Protein AF-A0A7C4DJ56-F1 (afdb_monomer_lite)

Secondary structure (DSSP, 8-state):
-HHHHHHHT-TT--S-------GGGSPPPPTT--TTTHHHHHHHHHHHHHHHHHHHHHS--

pLDDT: mean 93.03, std 6.0, range [66.31, 98.06]

Sequence (61 aa):
MGALIAYITEPARENFQPMNANFGILPPPPPDTRRSDRKSVQVAAARAAAREFARRVREPI

Foldseek 3Di:
DVLVVCVVPPPPDDPDDDDDDDLVSFDFAPPPDDPVCRVVRSVVVVVVVVVVVVVCVVDPD

Structure (mmCIF, N/CA/C/O backbone):
data_AF-A0A7C4DJ56-F1
#
_entry.id   AF-A0A7C4DJ56-F1
#
loop_
_atom_site.group_PDB
_atom_site.id
_atom_site.type_symbol
_atom_site.label_atom_id
_atom_site.label_alt_id
_atom_site.label_comp_id
_atom_site.label_asym_id
_atom_site.label_entity_id
_atom_site.label_seq_id
_atom_site.pdbx_PDB_ins_code
_atom_site.Cartn_x
_atom_site.Cartn_y
_atom_site.Cartn_z
_atom_site.occupancy
_atom_site.B_iso_or_equiv
_atom_site.auth_seq_id
_atom_site.auth_comp_id
_atom_site.auth_asym_id
_atom_site.auth_atom_id
_atom_site.pdbx_PDB_model_num
ATOM 1 N N . MET A 1 1 ? 3.320 -6.898 1.444 1.00 75.88 1 MET A N 1
ATOM 2 C CA . MET A 1 1 ? 4.298 -7.148 0.365 1.00 75.88 1 MET A CA 1
ATOM 3 C C . MET A 1 1 ? 3.914 -6.445 -0.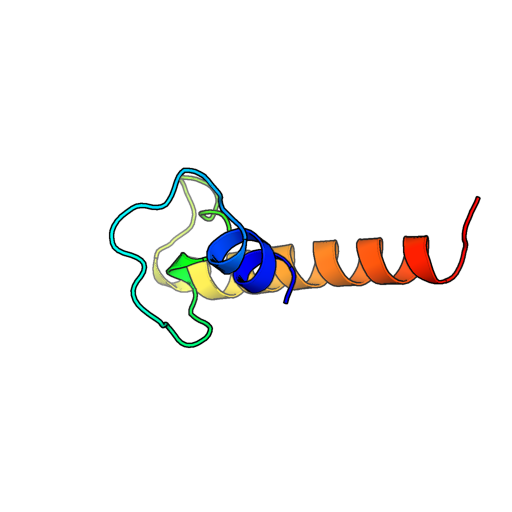931 1.00 75.88 1 MET A C 1
ATOM 5 O O . MET A 1 1 ? 4.688 -5.600 -1.346 1.00 75.88 1 MET A O 1
ATOM 9 N N . GLY A 1 2 ? 2.726 -6.677 -1.510 1.00 92.69 2 GLY A N 1
ATOM 10 C CA . GLY A 1 2 ? 2.326 -6.043 -2.784 1.00 92.69 2 GLY A CA 1
ATOM 11 C C . GLY A 1 2 ? 2.482 -4.515 -2.842 1.00 92.69 2 GLY A C 1
ATOM 12 O O . GLY A 1 2 ? 3.069 -4.010 -3.784 1.00 92.69 2 GLY A O 1
ATOM 13 N N . ALA A 1 3 ? 2.067 -3.792 -1.798 1.00 94.44 3 ALA A N 1
ATOM 14 C CA . ALA A 1 3 ? 2.203 -2.332 -1.741 1.00 94.44 3 ALA A CA 1
ATOM 15 C C . ALA A 1 3 ? 3.657 -1.820 -1.813 1.00 94.44 3 ALA A C 1
ATOM 17 O O . ALA A 1 3 ? 3.916 -0.795 -2.430 1.00 94.44 3 ALA A O 1
ATOM 18 N N . LEU A 1 4 ? 4.616 -2.535 -1.211 1.00 92.94 4 LEU A N 1
ATOM 19 C CA . LEU A 1 4 ? 6.030 -2.143 -1.257 1.00 92.94 4 LEU A CA 1
ATOM 20 C C . LEU A 1 4 ? 6.630 -2.401 -2.642 1.00 92.94 4 LEU A C 1
ATOM 22 O O . LEU A 1 4 ? 7.412 -1.593 -3.129 1.00 92.94 4 LEU A O 1
ATOM 26 N N . ILE A 1 5 ? 6.244 -3.511 -3.276 1.00 93.25 5 ILE A N 1
ATOM 27 C CA . ILE A 1 5 ? 6.654 -3.822 -4.648 1.00 93.25 5 ILE A CA 1
ATOM 28 C C . ILE A 1 5 ? 6.098 -2.756 -5.590 1.00 93.25 5 ILE A C 1
ATOM 30 O O . ILE A 1 5 ? 6.880 -2.115 -6.275 1.00 93.25 5 ILE A O 1
ATOM 34 N N . ALA A 1 6 ? 4.786 -2.499 -5.536 1.00 92.88 6 ALA A N 1
ATOM 35 C CA . ALA A 1 6 ? 4.127 -1.472 -6.341 1.00 92.88 6 ALA A CA 1
ATOM 36 C C . ALA A 1 6 ? 4.762 -0.092 -6.147 1.00 92.88 6 ALA A C 1
ATOM 38 O O . ALA A 1 6 ? 4.976 0.619 -7.119 1.00 92.88 6 ALA A O 1
ATOM 39 N N . TYR A 1 7 ? 5.120 0.252 -4.904 1.00 91.31 7 TYR A N 1
ATOM 40 C CA . TYR A 1 7 ? 5.912 1.439 -4.618 1.00 91.31 7 TYR A CA 1
ATOM 41 C C . TYR A 1 7 ? 7.216 1.392 -5.430 1.00 91.31 7 TYR A C 1
ATOM 43 O O . TYR A 1 7 ? 7.398 2.219 -6.316 1.00 91.31 7 TYR A O 1
ATOM 51 N N . ILE A 1 8 ? 8.112 0.435 -5.185 1.00 91.44 8 ILE A N 1
ATOM 52 C CA . ILE A 1 8 ? 9.447 0.388 -5.816 1.00 91.44 8 ILE A CA 1
ATOM 53 C C . ILE A 1 8 ? 9.387 0.339 -7.354 1.00 91.44 8 ILE A C 1
ATOM 55 O O . ILE A 1 8 ? 10.277 0.877 -8.002 1.00 91.44 8 ILE A O 1
ATOM 59 N N . THR A 1 9 ? 8.355 -0.273 -7.935 1.00 92.38 9 THR A N 1
ATOM 60 C CA . THR A 1 9 ? 8.223 -0.451 -9.388 1.00 92.38 9 THR A CA 1
ATOM 61 C C . THR A 1 9 ? 7.432 0.652 -10.097 1.00 92.38 9 THR A C 1
ATOM 63 O O . THR A 1 9 ? 7.161 0.497 -11.280 1.00 92.38 9 THR A O 1
ATOM 66 N N . GLU A 1 10 ? 7.019 1.723 -9.412 1.00 91.38 10 GLU A N 1
ATOM 67 C CA . GLU A 1 10 ? 6.266 2.836 -10.014 1.00 91.38 10 GLU A CA 1
ATOM 68 C C . GLU A 1 10 ? 7.141 3.623 -11.015 1.00 91.38 10 GLU A C 1
ATOM 70 O O . GLU A 1 10 ? 8.058 4.329 -10.579 1.00 91.38 10 GLU A O 1
ATOM 75 N N . PRO A 1 11 ? 6.884 3.541 -12.337 1.00 89.69 11 PRO A N 1
ATOM 76 C CA . PRO A 1 11 ? 7.736 4.167 -13.349 1.00 89.69 11 PRO A CA 1
ATOM 77 C C . PRO A 1 11 ? 7.686 5.697 -13.328 1.00 89.69 11 PRO A C 1
ATOM 79 O O . PRO A 1 11 ? 8.658 6.333 -13.723 1.00 89.69 11 PRO A O 1
ATOM 82 N N . ALA A 1 12 ? 6.592 6.302 -12.855 1.00 90.44 12 ALA A N 1
ATOM 83 C CA . ALA A 1 12 ? 6.467 7.757 -12.771 1.00 90.44 12 ALA A CA 1
ATOM 84 C C . ALA A 1 12 ? 7.232 8.363 -11.580 1.00 90.44 12 ALA A C 1
ATOM 86 O O . ALA A 1 12 ? 7.171 9.571 -11.343 1.00 90.44 12 ALA A O 1
ATOM 87 N N . ARG A 1 13 ? 7.921 7.542 -10.776 1.00 88.06 13 ARG A N 1
ATOM 88 C CA . ARG A 1 13 ? 8.606 8.026 -9.583 1.00 88.06 13 ARG A CA 1
ATOM 89 C C . ARG A 1 13 ? 9.958 8.641 -9.908 1.00 88.06 13 ARG A C 1
ATOM 91 O O . ARG A 1 13 ? 10.959 7.950 -10.078 1.00 88.06 13 ARG A O 1
ATOM 98 N N . GLU A 1 14 ? 10.010 9.956 -9.821 1.00 89.75 14 GLU A N 1
ATOM 99 C CA . GLU A 1 14 ? 11.263 10.700 -9.833 1.00 89.75 14 GLU A CA 1
ATOM 100 C C . GLU A 1 14 ? 11.888 10.769 -8.429 1.00 89.75 14 GLU A C 1
ATOM 102 O O . GLU A 1 14 ? 11.192 10.713 -7.412 1.00 89.75 14 GLU A O 1
ATOM 107 N N . ASN A 1 15 ? 13.218 10.888 -8.362 1.00 89.00 15 ASN A N 1
ATOM 108 C CA . ASN A 1 15 ? 13.980 11.038 -7.112 1.00 89.00 15 ASN A CA 1
ATOM 109 C C . ASN A 1 15 ? 13.692 9.953 -6.057 1.00 89.00 15 ASN A C 1
ATOM 111 O O . ASN A 1 15 ? 13.586 10.245 -4.862 1.00 89.00 15 ASN A O 1
ATOM 115 N N . PHE A 1 16 ? 13.565 8.695 -6.493 1.00 87.62 16 PHE A N 1
ATOM 116 C CA . PHE A 1 16 ? 13.295 7.560 -5.613 1.00 87.62 16 PHE A CA 1
ATOM 117 C C . PHE A 1 16 ? 14.225 7.544 -4.392 1.00 87.62 16 PHE A C 1
ATOM 119 O O . PHE A 1 16 ? 15.448 7.508 -4.522 1.00 87.62 16 PHE A O 1
ATOM 126 N N . GLN A 1 17 ? 13.620 7.519 -3.203 1.00 88.56 17 GLN A N 1
ATOM 127 C CA . GLN A 1 17 ? 14.319 7.272 -1.950 1.00 88.56 17 GLN A CA 1
ATOM 128 C C . GLN A 1 17 ? 13.970 5.870 -1.439 1.00 88.56 17 GLN A C 1
ATOM 130 O O . GLN A 1 17 ? 12.781 5.533 -1.356 1.00 88.56 17 GLN A O 1
ATOM 135 N N . PRO A 1 18 ? 14.972 5.050 -1.074 1.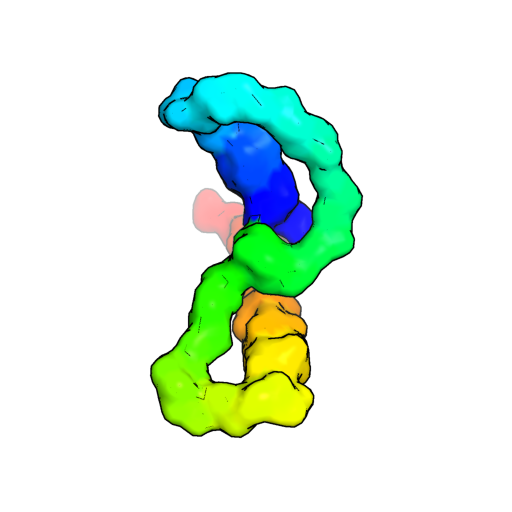00 89.12 18 PRO A N 1
ATOM 136 C CA . PRO A 1 18 ? 14.730 3.774 -0.421 1.00 89.12 18 PRO A CA 1
ATOM 137 C C . PRO A 1 18 ? 13.945 3.962 0.880 1.00 89.12 18 PRO A C 1
ATOM 139 O O . PRO A 1 18 ? 14.213 4.873 1.662 1.00 89.12 18 PRO A O 1
ATOM 142 N N . MET A 1 19 ? 12.995 3.066 1.146 1.00 92.06 19 MET A N 1
ATOM 143 C CA . MET A 1 19 ? 12.286 3.030 2.424 1.00 92.06 19 MET A CA 1
ATOM 144 C C . MET A 1 19 ? 11.976 1.607 2.874 1.00 92.06 19 MET A C 1
ATOM 146 O O . MET A 1 19 ? 11.736 0.712 2.064 1.00 92.06 19 MET A O 1
ATOM 150 N N . ASN A 1 20 ? 11.913 1.432 4.193 1.00 91.69 20 ASN A N 1
ATOM 151 C CA . ASN A 1 20 ? 11.359 0.235 4.815 1.00 91.69 20 ASN A CA 1
ATOM 152 C C . ASN A 1 20 ? 9.826 0.213 4.699 1.00 91.69 20 ASN A C 1
ATOM 154 O O . ASN A 1 20 ? 9.175 1.241 4.482 1.00 91.69 20 ASN A O 1
ATOM 158 N N . ALA A 1 21 ? 9.234 -0.963 4.917 1.00 91.44 21 ALA A N 1
ATOM 159 C CA . ALA A 1 21 ? 7.785 -1.100 4.998 1.00 91.44 21 ALA A CA 1
ATOM 160 C C . ALA A 1 21 ? 7.208 -0.223 6.124 1.00 91.44 21 ALA A C 1
ATOM 162 O O . ALA A 1 21 ? 7.665 -0.261 7.265 1.00 91.44 21 ALA A O 1
ATOM 163 N N . ASN A 1 22 ? 6.176 0.552 5.801 1.00 94.44 22 ASN A N 1
ATOM 164 C CA . ASN A 1 22 ? 5.478 1.428 6.738 1.00 94.44 22 ASN A CA 1
ATOM 165 C C . ASN A 1 22 ? 3.975 1.493 6.395 1.00 94.44 22 ASN A C 1
ATOM 167 O O . ASN A 1 22 ? 3.535 0.934 5.397 1.00 94.44 22 ASN A O 1
ATOM 171 N N . PHE A 1 23 ? 3.156 2.142 7.224 1.00 95.12 23 PHE A N 1
ATOM 172 C CA . PHE A 1 23 ? 1.707 2.235 6.970 1.00 95.12 23 PHE A CA 1
ATOM 173 C C . PHE A 1 23 ? 1.329 3.219 5.856 1.00 95.12 23 PHE A C 1
ATOM 175 O O . PHE A 1 23 ? 0.224 3.131 5.330 1.00 95.12 23 PHE A O 1
ATOM 182 N N . GLY A 1 24 ? 2.227 4.136 5.488 1.00 93.25 24 GLY A N 1
ATOM 183 C CA . GLY A 1 24 ? 1.986 5.134 4.446 1.00 93.25 24 GLY A CA 1
ATOM 184 C C . GLY A 1 24 ? 1.947 4.554 3.032 1.00 93.25 24 GLY A C 1
ATOM 185 O O . GLY A 1 24 ? 1.345 5.161 2.158 1.00 93.25 24 GLY A O 1
ATOM 186 N N . ILE A 1 25 ? 2.536 3.373 2.811 1.00 93.19 25 ILE A N 1
ATOM 187 C CA . ILE A 1 25 ? 2.452 2.667 1.519 1.00 93.19 25 ILE A CA 1
ATOM 188 C C . ILE A 1 25 ? 1.149 1.873 1.352 1.00 93.19 25 ILE A C 1
ATOM 190 O O . ILE A 1 25 ? 0.851 1.412 0.255 1.00 93.19 25 ILE A O 1
ATOM 194 N N . LEU A 1 26 ? 0.384 1.658 2.427 1.00 96.06 26 LEU A N 1
ATOM 195 C CA . LEU A 1 26 ? -0.913 0.988 2.339 1.00 96.06 26 LEU A CA 1
ATOM 196 C C . LEU A 1 26 ? -1.993 1.983 1.889 1.00 96.06 26 LEU A C 1
ATOM 198 O O . LEU A 1 26 ? -1.878 3.171 2.194 1.00 96.06 26 LEU A O 1
ATOM 202 N N . PRO A 1 27 ? -3.079 1.510 1.245 1.00 95.56 27 PRO A N 1
ATOM 203 C CA . PRO A 1 27 ? -4.229 2.356 0.956 1.00 95.56 27 PRO A CA 1
ATOM 204 C C . PRO A 1 27 ? -4.731 3.082 2.216 1.00 95.56 27 PRO A C 1
ATOM 206 O O . PRO A 1 27 ? -4.674 2.511 3.319 1.00 95.56 27 PRO A O 1
ATOM 2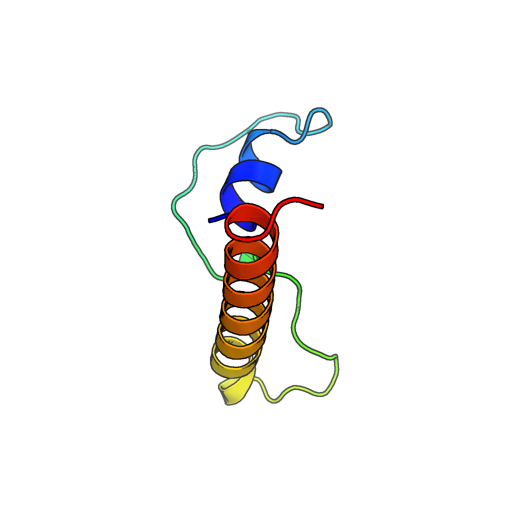09 N N . PRO A 1 28 ? -5.213 4.330 2.085 1.00 95.88 28 PRO A N 1
ATOM 210 C CA . PRO A 1 28 ? -5.749 5.063 3.220 1.00 95.88 28 PRO A CA 1
ATOM 211 C C . PRO A 1 28 ? -6.974 4.332 3.794 1.00 95.88 28 PRO A C 1
ATOM 213 O O . PRO A 1 28 ? -7.734 3.713 3.045 1.00 95.88 28 PRO A O 1
ATOM 216 N N . PRO A 1 29 ? -7.183 4.377 5.121 1.00 96.50 29 PRO A N 1
ATOM 217 C CA . PRO A 1 29 ? -8.405 3.851 5.715 1.00 96.50 29 PRO A CA 1
ATOM 218 C C . PRO A 1 29 ? -9.616 4.703 5.285 1.00 96.50 29 PRO A C 1
ATOM 220 O O . PRO A 1 29 ? -9.431 5.849 4.865 1.00 96.50 29 PRO A O 1
ATOM 223 N N . PRO A 1 30 ? -10.852 4.191 5.432 1.00 96.44 30 PRO A N 1
ATOM 224 C CA . PRO A 1 30 ? -12.065 4.957 5.159 1.00 96.44 30 PRO A CA 1
ATOM 225 C C . PRO A 1 30 ? -12.073 6.327 5.868 1.00 96.44 30 PRO A C 1
ATOM 227 O O . PRO A 1 30 ? -11.583 6.400 7.004 1.00 96.44 30 PRO A O 1
ATOM 230 N N . PRO A 1 31 ? -12.640 7.383 5.249 1.00 93.62 31 PRO A N 1
ATOM 231 C CA . PRO A 1 31 ? -12.575 8.766 5.741 1.00 93.62 31 PRO A CA 1
ATOM 232 C C . PRO A 1 31 ? -12.960 8.955 7.220 1.00 93.62 31 PRO A C 1
ATOM 234 O O . PRO A 1 31 ? -12.291 9.707 7.927 1.00 93.62 31 PRO A O 1
ATOM 237 N N . ASP A 1 32 ? -13.939 8.193 7.717 1.00 95.38 32 ASP A N 1
ATOM 238 C CA . ASP A 1 32 ? -14.459 8.292 9.093 1.00 95.38 32 ASP A CA 1
ATOM 239 C C . ASP A 1 32 ? -13.771 7.356 10.100 1.00 95.38 32 ASP A C 1
ATOM 241 O O . ASP A 1 32 ? -14.221 7.166 11.234 1.00 95.38 32 ASP A O 1
ATOM 245 N N . THR A 1 33 ? -12.647 6.749 9.715 1.00 97.12 33 THR A N 1
ATOM 246 C CA . THR A 1 33 ? -11.892 5.875 10.615 1.00 97.12 33 THR A CA 1
ATOM 247 C C . THR A 1 33 ? -11.222 6.699 11.711 1.00 97.12 33 THR A C 1
ATOM 249 O O . THR A 1 33 ? -10.333 7.523 11.443 1.00 97.12 33 THR A O 1
ATOM 252 N N . ARG A 1 34 ? -11.593 6.422 12.970 1.00 97.69 34 ARG A N 1
ATOM 253 C CA . ARG A 1 34 ? -10.972 7.017 14.162 1.00 97.69 34 ARG A CA 1
ATOM 254 C C . ARG A 1 34 ? -9.456 6.876 14.099 1.00 97.69 34 ARG A C 1
ATOM 256 O O . ARG A 1 34 ? -8.933 5.833 13.711 1.00 97.69 34 ARG A O 1
ATOM 263 N N . ARG A 1 35 ? -8.726 7.912 14.526 1.00 96.38 35 ARG A N 1
ATOM 264 C CA . ARG A 1 35 ? -7.253 7.948 14.446 1.00 96.38 35 ARG A CA 1
ATOM 265 C C . ARG A 1 35 ? -6.590 6.738 15.117 1.00 96.38 35 ARG A C 1
ATOM 267 O O . ARG A 1 35 ? -5.615 6.226 14.570 1.00 96.38 35 ARG A O 1
ATOM 274 N N . SER A 1 36 ? -7.125 6.287 16.254 1.00 97.50 36 SER A N 1
ATOM 275 C CA . SER A 1 36 ? -6.672 5.092 16.983 1.00 97.50 36 SER A CA 1
ATOM 276 C C . SER A 1 36 ? -6.796 3.805 16.166 1.00 97.50 36 SER A C 1
ATOM 278 O O . SER A 1 36 ? -5.958 2.916 16.289 1.00 97.50 36 SER A O 1
ATOM 280 N N . ASP A 1 37 ? -7.791 3.739 15.283 1.00 97.81 37 ASP A N 1
ATOM 281 C CA . ASP A 1 37 ? -8.212 2.508 14.610 1.00 97.81 37 ASP A CA 1
ATOM 282 C C . ASP A 1 37 ? -7.653 2.420 13.184 1.00 97.81 37 ASP A C 1
ATOM 284 O O . ASP A 1 37 ? -7.703 1.376 12.540 1.00 97.81 37 ASP A O 1
ATOM 288 N N . ARG A 1 38 ? -7.051 3.499 12.670 1.00 97.50 38 ARG A N 1
ATOM 289 C CA . ARG A 1 38 ? -6.510 3.550 11.301 1.00 97.50 38 ARG A CA 1
ATOM 290 C C . ARG A 1 38 ? -5.566 2.392 11.001 1.00 97.50 38 ARG A C 1
ATOM 292 O O . ARG A 1 38 ? -5.725 1.717 9.988 1.00 97.50 38 ARG A O 1
ATOM 299 N N . LYS A 1 39 ? -4.615 2.129 11.903 1.00 97.38 39 LYS A N 1
ATOM 300 C CA . LYS A 1 39 ? -3.647 1.039 11.719 1.00 97.38 39 LYS A CA 1
ATOM 301 C C . LYS A 1 39 ? -4.332 -0.326 11.716 1.00 97.38 39 LYS A C 1
ATOM 303 O O . LYS A 1 39 ? -4.005 -1.147 10.866 1.00 97.38 39 LYS A O 1
ATOM 308 N N . SER A 1 40 ? -5.272 -0.580 12.629 1.00 98.00 40 SER A N 1
ATOM 309 C CA . SER A 1 40 ? -5.953 -1.880 12.703 1.00 98.00 40 SER A CA 1
ATOM 310 C C . SER A 1 40 ? -6.817 -2.129 11.466 1.00 98.00 40 SER A C 1
ATOM 312 O O . SER A 1 40 ? -6.750 -3.218 10.894 1.00 98.00 40 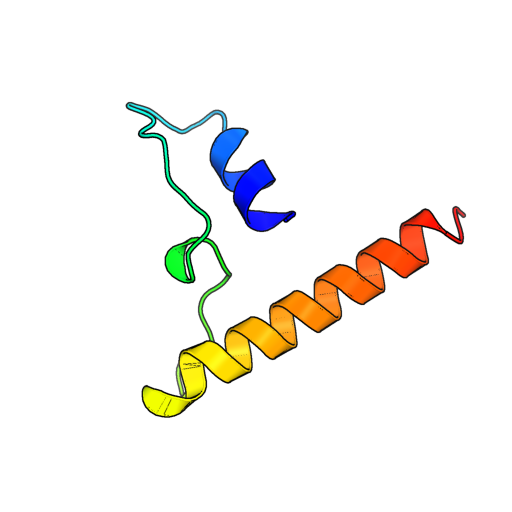SER A O 1
ATOM 314 N N . VAL A 1 41 ? -7.529 -1.108 10.982 1.00 98.06 41 VAL A N 1
ATOM 315 C CA . VAL A 1 41 ? -8.310 -1.163 9.738 1.00 98.06 41 VAL A CA 1
ATOM 316 C C . VAL A 1 41 ? -7.414 -1.439 8.529 1.00 98.06 41 VAL A C 1
ATOM 318 O O . VAL A 1 41 ? -7.694 -2.350 7.750 1.00 98.06 41 VAL A O 1
ATOM 321 N N . GLN A 1 42 ? -6.293 -0.727 8.397 1.00 97.50 42 GLN A N 1
ATOM 322 C CA . GLN A 1 42 ? -5.341 -0.958 7.306 1.00 97.50 42 GLN A CA 1
ATOM 323 C C . GLN A 1 42 ? -4.714 -2.360 7.363 1.00 97.50 42 GLN A C 1
ATOM 325 O O . GLN A 1 42 ? -4.569 -3.004 6.324 1.00 97.50 42 GLN A O 1
ATOM 330 N N . VAL A 1 43 ? -4.385 -2.878 8.556 1.00 97.69 43 VAL A N 1
ATOM 331 C CA . VAL A 1 43 ? -3.906 -4.266 8.710 1.00 97.69 43 VAL A CA 1
ATOM 332 C C . VAL A 1 43 ? -4.981 -5.262 8.285 1.00 97.69 43 VAL A C 1
ATOM 334 O O . VAL A 1 43 ? -4.667 -6.220 7.577 1.00 97.69 43 VAL A O 1
ATOM 337 N N . ALA A 1 44 ? -6.235 -5.065 8.695 1.00 97.94 44 ALA A N 1
ATOM 338 C CA . ALA A 1 44 ? -7.334 -5.954 8.328 1.00 97.94 44 ALA A CA 1
ATOM 339 C C . ALA A 1 44 ? -7.514 -6.016 6.803 1.00 97.94 44 ALA A C 1
ATOM 341 O O . ALA A 1 44 ? -7.529 -7.113 6.236 1.00 97.94 44 ALA A O 1
ATOM 342 N N . ALA A 1 45 ? -7.538 -4.858 6.138 1.00 97.06 45 ALA A N 1
ATOM 343 C CA . ALA A 1 45 ? -7.625 -4.759 4.683 1.00 97.06 45 ALA A CA 1
ATOM 344 C C . ALA A 1 45 ? -6.424 -5.420 3.984 1.00 97.06 45 ALA A C 1
ATOM 346 O O . ALA A 1 45 ? -6.597 -6.253 3.093 1.00 97.06 45 ALA A O 1
ATOM 347 N N . ALA A 1 46 ? -5.198 -5.133 4.436 1.00 97.12 46 ALA A N 1
ATOM 348 C CA . ALA A 1 46 ? -3.986 -5.723 3.870 1.00 97.12 46 ALA A CA 1
ATOM 349 C C . ALA A 1 46 ? -3.951 -7.255 4.021 1.00 97.12 46 ALA A C 1
ATOM 351 O O . ALA A 1 46 ? -3.534 -7.960 3.099 1.00 97.12 46 ALA A O 1
ATOM 352 N N . ARG A 1 47 ? -4.412 -7.795 5.160 1.00 97.25 47 ARG A N 1
ATOM 353 C CA . ARG A 1 47 ? -4.514 -9.248 5.382 1.00 97.25 47 ARG A CA 1
ATOM 354 C C . ARG A 1 47 ? -5.565 -9.889 4.482 1.00 97.25 47 ARG A C 1
ATOM 356 O O . ARG A 1 47 ? -5.319 -10.985 3.984 1.00 97.25 47 ARG A O 1
ATOM 363 N N . ALA A 1 48 ? -6.712 -9.241 4.282 1.00 97.38 48 ALA A N 1
ATOM 364 C CA . ALA A 1 48 ? -7.753 -9.734 3.384 1.00 97.38 48 ALA A CA 1
ATOM 365 C C . ALA A 1 48 ? -7.236 -9.835 1.940 1.00 97.38 48 ALA A C 1
ATOM 367 O O . ALA A 1 48 ? -7.274 -10.923 1.364 1.00 97.38 48 ALA A O 1
ATOM 368 N N . ALA A 1 49 ? -6.632 -8.762 1.421 1.00 96.88 49 ALA A N 1
ATOM 369 C CA . ALA A 1 49 ? -6.057 -8.727 0.075 1.00 96.88 49 ALA A CA 1
ATOM 370 C C . ALA A 1 49 ? -4.932 -9.760 -0.115 1.00 96.88 49 ALA A C 1
ATOM 372 O O . ALA A 1 49 ? -4.877 -10.461 -1.124 1.00 96.88 49 ALA A O 1
ATOM 373 N N . ALA A 1 50 ? -4.046 -9.917 0.876 1.00 96.00 50 ALA A N 1
ATOM 374 C CA . ALA A 1 50 ? -2.979 -10.915 0.811 1.00 96.00 50 ALA A CA 1
ATOM 375 C C . ALA A 1 50 ? -3.521 -12.355 0.770 1.00 96.00 50 ALA A C 1
ATOM 377 O O . ALA A 1 50 ? -2.992 -13.191 0.037 1.00 96.00 50 ALA A O 1
ATOM 378 N N . ARG A 1 51 ? -4.581 -12.656 1.536 1.00 96.81 51 ARG A N 1
ATOM 379 C CA . ARG A 1 51 ? -5.237 -13.974 1.517 1.00 96.81 51 ARG A CA 1
AT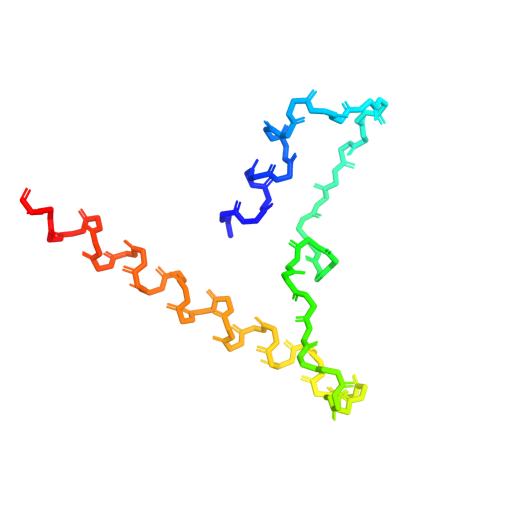OM 380 C C . ARG A 1 51 ? -5.901 -14.253 0.180 1.00 96.81 51 ARG A C 1
ATOM 382 O O . ARG A 1 51 ? -5.771 -15.359 -0.330 1.00 96.81 51 ARG A O 1
ATOM 389 N N . GLU A 1 52 ? -6.601 -13.269 -0.369 1.00 96.00 52 GLU A N 1
ATOM 390 C CA . GLU A 1 52 ? -7.236 -13.375 -1.678 1.00 96.00 52 GLU A CA 1
ATOM 391 C C . GLU A 1 52 ? -6.209 -13.651 -2.775 1.00 96.00 52 GLU A C 1
ATOM 393 O O . GLU A 1 52 ? -6.344 -14.631 -3.506 1.00 96.00 52 GLU A O 1
ATOM 398 N N . PHE A 1 53 ? -5.127 -12.869 -2.812 1.00 94.69 53 PHE A N 1
ATOM 399 C CA . PHE A 1 53 ? -4.018 -13.106 -3.729 1.00 94.69 53 PHE A CA 1
ATOM 400 C C . PHE A 1 53 ? -3.447 -14.522 -3.573 1.00 94.69 53 PHE A C 1
ATOM 402 O O . PHE A 1 53 ? -3.281 -15.235 -4.558 1.00 94.69 53 PHE A O 1
ATOM 409 N N . ALA A 1 54 ? -3.206 -14.963 -2.335 1.00 95.00 54 ALA A N 1
ATOM 410 C CA . ALA A 1 54 ? -2.679 -16.296 -2.065 1.00 95.00 54 ALA A CA 1
ATOM 411 C C . ALA A 1 54 ? -3.640 -17.432 -2.454 1.00 95.00 54 ALA A C 1
ATOM 413 O O . ALA A 1 54 ? -3.167 -18.537 -2.707 1.00 95.00 54 ALA A O 1
ATOM 414 N N . ARG A 1 55 ? -4.962 -17.210 -2.466 1.00 96.00 55 ARG A N 1
ATOM 415 C CA . ARG A 1 55 ? -5.925 -18.177 -3.021 1.00 96.00 55 ARG A CA 1
ATOM 416 C C . ARG A 1 55 ? -5.786 -18.251 -4.536 1.00 96.00 55 ARG A C 1
ATOM 418 O O . ARG A 1 55 ? -5.542 -19.328 -5.057 1.00 96.00 55 ARG A O 1
ATOM 425 N N . ARG A 1 56 ? -5.807 -17.100 -5.213 1.00 94.81 56 ARG A N 1
ATOM 426 C CA . ARG A 1 56 ? -5.696 -17.013 -6.678 1.00 94.81 56 ARG A CA 1
ATOM 427 C C . ARG A 1 56 ? -4.411 -17.635 -7.232 1.00 94.81 56 ARG A C 1
ATOM 429 O O . ARG A 1 56 ? -4.428 -18.213 -8.304 1.00 94.81 56 ARG A O 1
ATOM 436 N N . VAL A 1 57 ? -3.293 -17.507 -6.516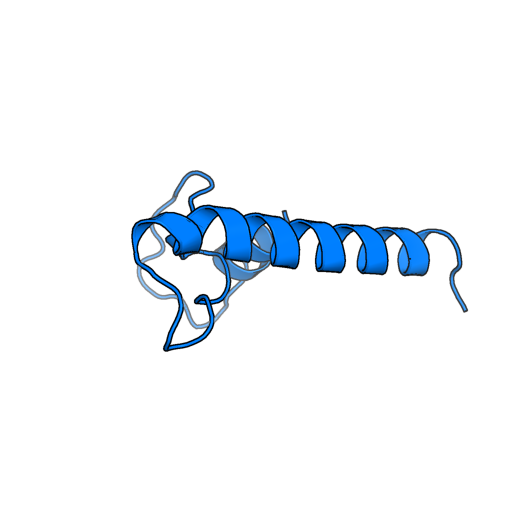 1.00 94.38 57 VAL A N 1
ATOM 437 C CA . VAL A 1 57 ? -2.021 -18.125 -6.936 1.00 94.38 57 VAL A CA 1
ATOM 438 C C . VAL A 1 57 ? -2.020 -19.645 -6.733 1.00 94.38 57 VAL A C 1
ATOM 440 O O . VAL A 1 57 ? -1.334 -20.351 -7.464 1.00 94.38 57 VAL A O 1
ATOM 443 N N . ARG A 1 58 ? -2.757 -20.158 -5.739 1.00 92.19 58 ARG A N 1
ATOM 444 C CA . ARG A 1 58 ? -2.819 -21.597 -5.433 1.00 92.19 58 ARG A CA 1
ATOM 445 C C . ARG A 1 58 ? -3.839 -22.356 -6.276 1.00 92.19 58 ARG A C 1
ATOM 447 O O . ARG A 1 58 ? -3.637 -23.538 -6.517 1.00 92.19 58 ARG A O 1
ATOM 454 N N . GLU A 1 59 ? -4.887 -21.678 -6.721 1.00 85.06 59 GLU A N 1
ATOM 455 C CA . GLU A 1 59 ? -5.917 -22.207 -7.616 1.00 85.06 59 GLU A CA 1
ATOM 456 C C . GLU A 1 59 ? -5.906 -21.386 -8.914 1.00 85.06 59 GLU A C 1
ATOM 458 O O . GLU A 1 59 ? -6.764 -20.519 -9.104 1.00 85.06 59 GLU A O 1
ATOM 463 N N . PRO A 1 60 ? -4.885 -21.568 -9.772 1.00 70.06 60 PRO A N 1
ATOM 464 C CA . PRO A 1 60 ? -4.865 -20.907 -11.066 1.00 70.06 60 PRO A CA 1
ATOM 465 C C . PRO A 1 60 ? -6.025 -21.438 -11.921 1.00 70.06 60 PRO A C 1
ATOM 467 O O . PRO A 1 60 ? -6.248 -22.648 -11.970 1.00 70.06 60 PRO A O 1
ATOM 470 N N . ILE A 1 61 ? -6.770 -20.510 -12.534 1.00 66.31 61 ILE A N 1
ATOM 471 C CA . ILE A 1 61 ? -7.842 -20.787 -13.508 1.00 66.31 61 ILE A CA 1
ATOM 472 C C . ILE A 1 61 ? -7.267 -21.550 -14.702 1.00 66.31 61 ILE A C 1
ATOM 474 O O . ILE A 1 61 ? -6.172 -21.145 -15.162 1.00 66.31 61 ILE A O 1
#

Radius of gyration: 14.07 Å; chains: 1; bounding box: 29×33×30 Å